Protein AF-A0A7C3TLT6-F1 (afdb_monomer_lite)

Sequence (109 aa):
MRKSAILAAALTAWCAGAYGAATPADDGQSSVPVKIVVLFSSGVGYFEHVGPVRGDSSTELRFKTQQINDILKSLVLQDLGGGRVSTIVYPSQEPISRLLRSFQVDITS

Secondary structure (DSSP, 8-state):
----------------------PPP---B----EEEEEE-TTS-EEEEE-----SS-B------GGGHHHHHHH-----SSS-------------HHHHHHHTT-----

Radius of gyration: 29.83 Å; chains: 1; bounding box: 44×79×90 Å

pLDDT: mean 73.95, std 18.93, range [40.31, 97.06]

Foldseek 3Di:
DDDDDDDDDDPPPDPPDPPPPPPPPPQAEDQFDWDDWDADPVRDIDTDGHDDRDDPHDYDDDDDPVCVVVCVVPDDDDDPPPDDDDDDDDPDCPPVVVVVVVVVDDPPD

Structure (mmCIF, N/CA/C/O backbone):
data_AF-A0A7C3TLT6-F1
#
_entry.id   AF-A0A7C3TLT6-F1
#
loop_
_atom_site.group_PDB
_atom_site.id
_atom_site.type_symbol
_atom_site.label_atom_id
_atom_site.label_alt_id
_atom_site.label_comp_id
_atom_site.label_asym_id
_atom_site.label_entity_id
_atom_site.label_seq_id
_atom_site.pdbx_PDB_ins_code
_atom_site.Cartn_x
_atom_site.Cartn_y
_atom_site.Cartn_z
_atom_site.occupancy
_atom_site.B_iso_or_equiv
_atom_site.auth_seq_id
_atom_site.auth_comp_id
_atom_site.auth_asym_id
_atom_site.auth_atom_id
_atom_site.pdbx_PDB_model_num
ATOM 1 N N . MET A 1 1 ? 28.781 65.126 -59.230 1.00 40.81 1 MET A N 1
ATOM 2 C CA . MET A 1 1 ? 29.099 63.776 -58.719 1.00 40.81 1 MET A CA 1
ATOM 3 C C . MET A 1 1 ? 27.934 63.279 -57.867 1.00 40.81 1 MET A C 1
ATOM 5 O O . MET A 1 1 ? 27.444 64.022 -57.037 1.00 40.81 1 MET A O 1
ATOM 9 N N . ARG A 1 2 ? 27.456 62.081 -58.222 1.00 42.78 2 ARG A N 1
ATOM 10 C CA . ARG A 1 2 ? 26.557 61.092 -57.586 1.00 42.78 2 ARG A CA 1
ATOM 11 C C . ARG A 1 2 ? 25.803 61.428 -56.275 1.00 42.78 2 ARG A C 1
ATOM 13 O O . ARG A 1 2 ? 26.393 61.764 -55.260 1.00 42.78 2 ARG A O 1
ATOM 20 N N . LYS A 1 3 ? 24.484 61.194 -56.356 1.00 40.69 3 LYS A N 1
ATOM 21 C CA . LYS A 1 3 ? 23.464 61.042 -55.301 1.00 40.69 3 LYS A CA 1
ATOM 22 C C . LYS A 1 3 ? 23.775 59.870 -54.345 1.00 40.69 3 LYS A C 1
ATOM 24 O O . LYS A 1 3 ? 24.295 58.874 -54.835 1.00 40.69 3 LYS A O 1
ATOM 29 N N . SER A 1 4 ? 23.378 60.000 -53.069 1.00 42.16 4 SER A N 1
ATOM 30 C CA . SER A 1 4 ? 22.917 58.965 -52.095 1.00 42.16 4 SER A CA 1
ATOM 31 C C . SER A 1 4 ? 22.837 59.656 -50.715 1.00 42.16 4 SER A C 1
ATOM 33 O O . SER A 1 4 ? 23.843 60.205 -50.292 1.00 42.16 4 SER A O 1
ATOM 35 N N . ALA A 1 5 ? 21.732 59.843 -49.979 1.00 44.91 5 ALA A N 1
ATOM 36 C CA . ALA A 1 5 ? 20.581 59.000 -49.640 1.00 44.91 5 ALA A CA 1
ATOM 37 C C . ALA A 1 5 ? 20.998 57.612 -49.144 1.00 44.91 5 ALA A C 1
ATOM 39 O O . ALA A 1 5 ? 21.385 56.803 -49.974 1.00 44.91 5 ALA A O 1
ATOM 40 N N . ILE A 1 6 ? 20.908 57.364 -47.827 1.00 47.41 6 ILE A N 1
ATOM 41 C CA . ILE A 1 6 ? 20.550 56.075 -47.201 1.00 47.41 6 ILE A CA 1
ATOM 42 C C . ILE A 1 6 ? 20.250 56.279 -45.695 1.00 47.41 6 ILE A C 1
ATOM 44 O O . ILE A 1 6 ? 21.102 56.681 -44.912 1.00 47.41 6 ILE A O 1
ATOM 48 N N . LEU A 1 7 ? 18.974 56.025 -45.397 1.00 41.22 7 LEU A N 1
ATOM 49 C CA . LEU A 1 7 ? 18.318 55.3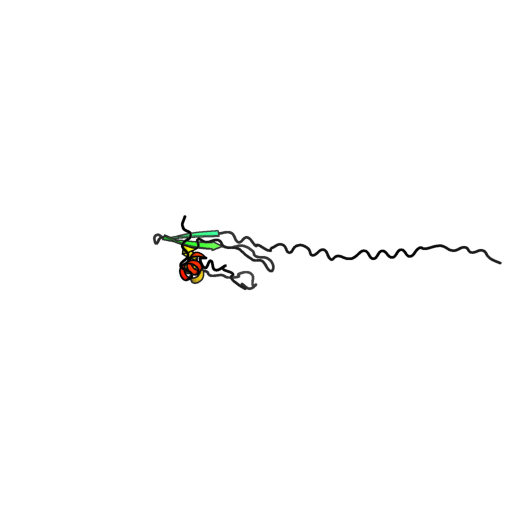48 -44.271 1.00 41.22 7 LEU A CA 1
ATOM 50 C C . LEU A 1 7 ? 18.641 55.631 -42.791 1.00 41.22 7 LEU A C 1
ATOM 52 O O . LEU A 1 7 ? 19.726 55.400 -42.271 1.00 41.22 7 LEU A O 1
ATOM 56 N N . ALA A 1 8 ? 17.530 55.914 -42.106 1.00 41.28 8 ALA A N 1
ATOM 57 C CA . ALA A 1 8 ? 17.242 55.658 -40.706 1.00 41.28 8 ALA A CA 1
ATOM 58 C C . ALA A 1 8 ? 17.255 54.159 -40.347 1.00 41.28 8 ALA A C 1
ATOM 60 O O . ALA A 1 8 ? 16.808 53.330 -41.137 1.00 41.28 8 ALA A O 1
ATOM 61 N N . ALA A 1 9 ? 17.622 53.843 -39.104 1.00 43.34 9 ALA A N 1
ATOM 62 C CA . ALA A 1 9 ? 17.039 52.732 -38.353 1.00 43.34 9 ALA A CA 1
ATOM 63 C C . ALA A 1 9 ? 17.225 52.982 -36.849 1.00 43.34 9 ALA A C 1
ATOM 65 O O . ALA A 1 9 ? 18.342 53.093 -36.348 1.00 43.34 9 ALA A O 1
ATOM 66 N N . ALA A 1 10 ? 16.103 53.119 -36.149 1.00 44.38 10 ALA A N 1
ATOM 67 C CA . ALA A 1 10 ? 16.013 53.338 -34.717 1.00 44.38 10 ALA A CA 1
ATOM 68 C C . ALA A 1 10 ? 16.424 52.076 -33.939 1.00 44.38 10 ALA A C 1
ATOM 70 O O . ALA A 1 10 ? 15.822 51.019 -34.120 1.00 44.38 10 ALA A O 1
ATOM 71 N N . LEU A 1 11 ? 17.396 52.186 -33.028 1.00 49.62 11 LEU A N 1
ATOM 72 C CA . LEU A 1 11 ? 17.634 51.162 -32.009 1.00 49.62 11 LEU A CA 1
ATOM 73 C C . LEU A 1 11 ? 16.683 51.395 -30.830 1.00 49.62 11 LEU A C 1
ATOM 75 O O . LEU A 1 11 ? 17.002 52.095 -29.874 1.00 49.62 11 LEU A O 1
ATOM 79 N N . THR A 1 12 ? 15.507 50.778 -30.899 1.00 43.44 12 THR A N 1
ATOM 80 C CA . THR A 1 12 ? 14.719 50.443 -29.707 1.00 43.44 12 THR A CA 1
ATOM 81 C C . THR A 1 12 ? 14.968 48.970 -29.399 1.00 43.44 12 THR A C 1
ATOM 83 O O . THR A 1 12 ? 14.261 48.085 -29.867 1.00 43.44 12 THR A O 1
ATOM 86 N N . ALA A 1 13 ? 16.036 48.685 -28.651 1.00 50.34 13 ALA A N 1
ATOM 87 C CA . ALA A 1 13 ? 16.293 47.341 -28.144 1.00 50.34 13 ALA A CA 1
ATOM 88 C C . ALA A 1 13 ? 15.506 47.152 -26.841 1.00 50.34 13 ALA A C 1
ATOM 90 O O . ALA A 1 13 ? 15.947 47.494 -25.746 1.00 50.34 13 ALA A O 1
ATOM 91 N N . TRP A 1 14 ? 14.286 46.658 -27.015 1.00 53.22 14 TRP A N 1
ATOM 92 C CA . TRP A 1 14 ? 13.373 46.196 -25.982 1.00 53.22 14 TRP A CA 1
ATOM 93 C C . TRP A 1 14 ? 14.036 45.035 -25.221 1.00 53.22 14 TRP A C 1
ATOM 95 O O . TRP A 1 14 ? 14.129 43.924 -25.738 1.00 53.22 14 TRP A O 1
ATOM 105 N N . CYS A 1 15 ? 14.505 45.266 -23.992 1.00 40.31 15 CYS A N 1
ATOM 106 C CA . CYS A 1 15 ? 14.828 44.180 -23.063 1.00 40.31 15 CYS A CA 1
ATOM 107 C C . CYS A 1 15 ? 13.515 43.544 -22.587 1.00 40.31 15 CYS A C 1
ATOM 109 O O . CYS A 1 15 ? 13.028 43.823 -21.493 1.00 40.31 15 CYS A O 1
ATOM 111 N N . ALA A 1 16 ? 12.896 42.731 -23.442 1.00 50.38 16 ALA A N 1
ATOM 112 C CA . ALA A 1 16 ? 11.826 41.838 -23.035 1.00 50.38 16 ALA A CA 1
ATOM 113 C C . ALA A 1 16 ? 12.465 40.719 -22.207 1.00 50.38 16 ALA A C 1
ATOM 115 O O . ALA A 1 16 ? 13.170 39.860 -22.736 1.00 50.38 16 ALA A O 1
ATOM 116 N N . GLY A 1 17 ? 12.278 40.792 -20.889 1.00 44.34 17 GLY A N 1
ATOM 117 C CA . GLY A 1 17 ? 12.725 39.770 -19.960 1.00 44.34 17 GLY A CA 1
ATOM 118 C C . GLY A 1 17 ? 12.207 38.406 -20.394 1.00 44.34 17 GLY A C 1
ATOM 119 O O . GLY A 1 17 ? 11.001 38.168 -20.412 1.00 44.34 17 GLY A O 1
ATOM 120 N N . ALA A 1 18 ? 13.129 37.501 -20.709 1.00 50.72 18 ALA A N 1
ATOM 121 C CA . ALA A 1 18 ? 12.841 36.081 -20.742 1.00 50.72 18 ALA A CA 1
ATOM 122 C C . ALA A 1 18 ? 12.644 35.622 -19.291 1.00 50.72 18 ALA A C 1
ATOM 124 O O . ALA A 1 18 ? 13.546 35.083 -18.655 1.00 50.72 18 ALA A O 1
ATOM 125 N N . TYR A 1 19 ? 11.459 35.893 -18.744 1.00 56.06 19 TYR A N 1
ATOM 126 C CA . TYR A 1 19 ? 10.952 35.127 -17.619 1.00 56.06 19 TYR A CA 1
ATOM 127 C C . TYR A 1 19 ? 10.744 33.723 -18.172 1.00 56.06 19 TYR A C 1
ATOM 129 O O . TYR A 1 19 ? 9.795 33.474 -18.915 1.00 56.06 19 TYR A O 1
ATOM 137 N N . GLY A 1 20 ? 11.697 32.834 -17.890 1.00 47.41 20 GLY A N 1
ATOM 138 C CA . GLY A 1 20 ? 11.522 31.412 -18.120 1.00 47.41 20 GLY A CA 1
ATOM 139 C C . GLY A 1 20 ? 10.238 31.002 -17.419 1.00 47.41 20 GLY A C 1
ATOM 140 O O . GLY A 1 20 ? 10.164 31.028 -16.192 1.00 47.41 20 GLY A O 1
ATOM 141 N N . ALA A 1 21 ? 9.207 30.700 -18.203 1.00 52.75 21 ALA A N 1
ATOM 142 C CA . ALA A 1 21 ? 8.007 30.075 -17.695 1.00 52.75 21 ALA A CA 1
ATOM 143 C C . ALA A 1 21 ? 8.435 28.699 -17.186 1.00 52.75 21 ALA A C 1
ATOM 145 O O . ALA A 1 21 ? 8.599 27.764 -17.970 1.00 52.75 21 ALA A O 1
ATOM 146 N N . ALA A 1 22 ? 8.690 28.601 -15.881 1.00 56.81 22 ALA A N 1
ATOM 147 C CA . ALA A 1 22 ? 8.748 27.326 -15.200 1.00 56.81 22 ALA A CA 1
ATOM 148 C C . ALA A 1 22 ? 7.408 26.652 -15.487 1.00 56.81 22 ALA A C 1
ATOM 150 O O . ALA A 1 22 ? 6.362 27.099 -15.011 1.00 56.81 22 ALA A O 1
ATOM 151 N N . THR A 1 23 ? 7.428 25.646 -16.359 1.00 58.38 23 THR A N 1
ATOM 152 C CA . THR A 1 23 ? 6.292 24.751 -16.526 1.00 58.38 23 THR A CA 1
ATOM 153 C C . THR A 1 23 ? 5.989 24.239 -15.123 1.00 58.38 23 THR A C 1
ATOM 155 O O . THR A 1 23 ? 6.928 23.764 -14.475 1.00 58.38 23 THR A O 1
ATOM 158 N N . PRO A 1 24 ? 4.764 24.416 -14.596 1.00 52.22 24 PRO A N 1
ATOM 159 C CA . PRO A 1 24 ? 4.434 23.843 -13.305 1.00 52.22 24 PRO A CA 1
ATOM 160 C C . PRO A 1 24 ? 4.784 22.364 -13.410 1.00 52.22 24 PRO A C 1
ATOM 162 O O . PRO A 1 24 ? 4.348 21.696 -14.350 1.00 52.22 24 PRO A O 1
ATOM 165 N N . ALA A 1 25 ? 5.677 21.910 -12.529 1.00 56.78 25 ALA A N 1
ATOM 166 C CA . ALA A 1 25 ? 5.929 20.495 -12.372 1.00 56.78 25 ALA A CA 1
ATOM 167 C C . ALA A 1 25 ? 4.548 19.875 -12.174 1.00 56.78 25 ALA A C 1
ATOM 169 O O . ALA A 1 25 ? 3.827 20.270 -11.258 1.00 56.78 25 ALA A O 1
ATOM 170 N N . ASP A 1 26 ? 4.142 19.016 -13.108 1.00 54.56 26 ASP A N 1
ATOM 171 C CA . ASP A 1 26 ? 3.038 18.105 -12.864 1.00 54.56 26 ASP A CA 1
ATOM 172 C C . ASP A 1 26 ? 3.410 17.440 -11.542 1.00 54.56 26 ASP A C 1
ATOM 174 O O . ASP A 1 26 ? 4.484 16.833 -11.464 1.00 54.56 26 ASP A O 1
ATOM 178 N N . ASP A 1 27 ? 2.644 17.706 -10.478 1.00 54.44 27 ASP A N 1
ATOM 179 C CA . ASP A 1 27 ? 2.845 17.096 -9.164 1.00 54.44 27 ASP A CA 1
ATOM 180 C C . ASP A 1 27 ? 2.610 15.613 -9.408 1.00 54.44 27 ASP A C 1
ATOM 182 O O . ASP A 1 27 ? 1.476 15.143 -9.368 1.00 54.44 27 ASP A O 1
ATOM 186 N N . GLY A 1 28 ? 3.674 14.931 -9.839 1.00 63.75 28 GLY A N 1
ATOM 187 C CA . GLY A 1 28 ? 3.605 13.724 -10.638 1.00 63.75 28 GLY A CA 1
ATOM 188 C C . GLY A 1 28 ? 3.039 12.613 -9.795 1.00 63.75 28 GLY A C 1
ATOM 189 O O . GLY A 1 28 ? 3.793 11.848 -9.199 1.00 63.75 28 GLY A O 1
ATOM 190 N N . GLN A 1 29 ? 1.720 12.535 -9.710 1.00 71.75 29 GLN A N 1
ATOM 191 C CA . GLN A 1 29 ? 1.006 11.521 -8.970 1.00 71.75 29 GLN A CA 1
ATOM 192 C C . GLN A 1 29 ? 0.5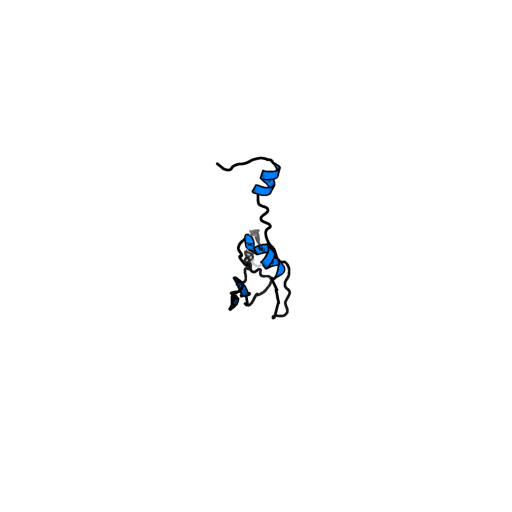65 10.449 -9.955 1.00 71.75 29 GLN A C 1
ATOM 194 O O . GLN A 1 29 ? -0.432 10.581 -10.663 1.00 71.75 29 GLN A O 1
ATOM 199 N N . SER A 1 30 ? 1.332 9.364 -10.009 1.00 84.62 30 SER A N 1
ATOM 200 C CA . SER A 1 30 ? 0.961 8.192 -10.788 1.00 84.62 30 SER A CA 1
ATOM 201 C C . SER A 1 30 ? -0.088 7.413 -10.013 1.00 84.62 30 SER A C 1
ATOM 203 O O . SER A 1 30 ? 0.117 7.017 -8.862 1.00 84.62 30 SER A O 1
ATOM 205 N N . SER A 1 31 ? -1.225 7.171 -10.659 1.00 86.19 31 SER A N 1
ATOM 206 C CA . SER A 1 31 ? -2.272 6.322 -10.107 1.00 86.19 31 SER A CA 1
ATOM 207 C C . SER A 1 31 ? -1.912 4.855 -10.324 1.00 86.19 31 SER A C 1
ATOM 209 O O . SER A 1 31 ? -1.839 4.382 -11.459 1.00 86.19 31 SER A O 1
ATOM 211 N N . VAL A 1 32 ? -1.714 4.126 -9.228 1.00 91.62 32 VAL A N 1
ATOM 212 C CA . VAL A 1 32 ? -1.507 2.675 -9.240 1.00 91.62 32 VAL A CA 1
ATOM 213 C C . VAL A 1 32 ? -2.770 2.028 -8.666 1.00 91.62 32 VAL A C 1
ATOM 215 O O . VAL A 1 32 ? -2.941 1.995 -7.443 1.00 91.62 32 VAL A O 1
ATOM 218 N N . PRO A 1 33 ? -3.712 1.575 -9.512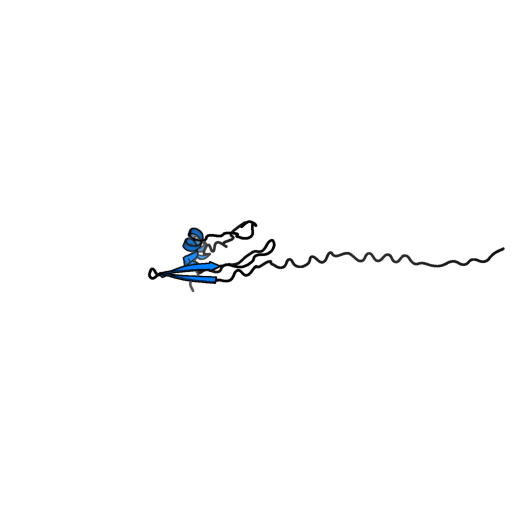 1.00 93.06 33 PRO A N 1
ATOM 219 C CA . PRO A 1 33 ? -4.991 1.059 -9.041 1.00 93.06 33 PRO A CA 1
ATOM 220 C C . PRO A 1 33 ? -4.844 -0.321 -8.393 1.00 93.06 33 PRO A C 1
ATOM 222 O O . PRO A 1 33 ? -3.944 -1.095 -8.727 1.00 93.06 33 PRO A O 1
ATOM 225 N N . VAL A 1 34 ? -5.792 -0.657 -7.518 1.00 94.81 34 VAL A N 1
ATOM 226 C CA . VAL A 1 34 ? -5.941 -2.019 -6.990 1.00 94.81 34 VAL A CA 1
ATOM 227 C C . VAL A 1 34 ? -6.331 -2.958 -8.130 1.00 94.81 34 VAL A C 1
ATOM 229 O O . VAL A 1 34 ? -7.278 -2.683 -8.871 1.00 94.81 34 VAL A O 1
ATOM 232 N N . LYS A 1 35 ? -5.619 -4.076 -8.265 1.00 95.94 35 LYS A N 1
ATOM 233 C CA . LYS A 1 35 ? -5.930 -5.140 -9.230 1.00 95.94 35 LYS A CA 1
ATOM 234 C C . LYS A 1 35 ? -6.426 -6.410 -8.566 1.00 95.94 35 LYS A C 1
ATOM 236 O O . LYS A 1 35 ? -7.308 -7.062 -9.117 1.00 95.94 35 LYS A O 1
ATOM 241 N N . ILE A 1 36 ? -5.882 -6.747 -7.400 1.00 96.50 36 ILE A N 1
ATOM 242 C CA . ILE A 1 36 ? -6.217 -7.977 -6.684 1.00 96.50 36 ILE A CA 1
ATOM 243 C C . ILE A 1 36 ? -6.611 -7.633 -5.253 1.00 96.50 36 ILE A C 1
ATOM 245 O O . ILE A 1 36 ? -5.966 -6.821 -4.588 1.00 96.50 36 ILE A O 1
ATOM 249 N N . VAL A 1 37 ? -7.690 -8.268 -4.796 1.00 96.25 37 VAL A N 1
ATOM 250 C CA . VAL A 1 37 ? -8.165 -8.214 -3.415 1.00 96.25 37 VAL A CA 1
ATOM 251 C C . VAL A 1 37 ? -8.430 -9.637 -2.953 1.00 96.25 37 VAL A C 1
ATOM 253 O O . VAL A 1 37 ? -9.213 -10.355 -3.574 1.00 96.25 37 VAL A O 1
ATOM 256 N N . VAL A 1 38 ? -7.794 -10.038 -1.857 1.00 97.06 38 VAL A N 1
ATOM 257 C CA . VAL A 1 38 ? -8.032 -11.332 -1.209 1.00 97.06 38 VAL A CA 1
ATOM 258 C C . VAL A 1 38 ? -8.436 -11.083 0.235 1.00 97.06 38 VAL A C 1
ATOM 260 O O . VAL A 1 38 ? -7.779 -10.331 0.952 1.00 97.06 38 VAL A O 1
ATOM 263 N N . LEU A 1 39 ? -9.527 -11.712 0.665 1.00 96.38 39 LEU A N 1
ATOM 264 C CA . LEU A 1 39 ? -10.041 -11.617 2.027 1.00 96.38 39 LEU A CA 1
ATOM 265 C C . LEU A 1 39 ? -9.917 -12.978 2.703 1.00 96.38 39 LEU A C 1
ATOM 267 O O . LEU A 1 39 ? -10.418 -13.980 2.195 1.00 96.38 39 LEU A O 1
ATOM 271 N N . PHE A 1 40 ? -9.257 -13.001 3.854 1.00 94.88 40 PHE A N 1
ATOM 272 C CA . PHE A 1 40 ? -9.092 -14.204 4.658 1.00 94.88 40 PHE A CA 1
ATOM 273 C C . PHE A 1 40 ? -10.149 -14.251 5.770 1.00 94.88 40 PHE A C 1
ATOM 275 O O . PHE A 1 40 ? -10.554 -13.218 6.305 1.00 94.88 40 PHE A O 1
ATOM 282 N N . SER A 1 41 ? -10.563 -15.454 6.182 1.00 95.75 41 SER A N 1
ATOM 283 C CA . SER A 1 41 ? -11.507 -15.651 7.301 1.00 95.75 41 SER A CA 1
ATOM 284 C C . SER A 1 41 ? -10.967 -15.170 8.653 1.00 95.75 41 SER A C 1
ATOM 286 O O . SER A 1 41 ? -11.737 -14.968 9.586 1.00 95.75 41 SER A 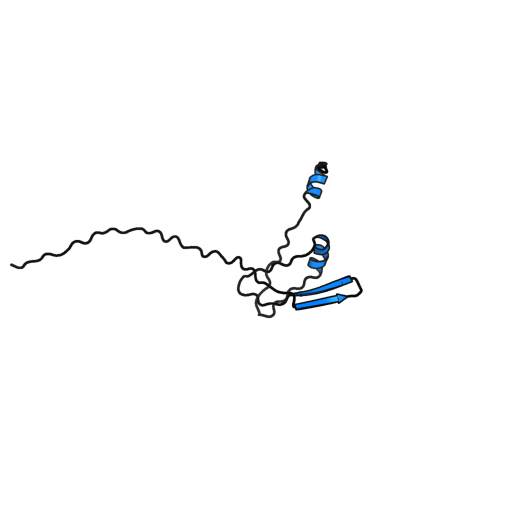O 1
ATOM 288 N N . SER A 1 42 ? -9.655 -14.938 8.751 1.00 92.81 42 SER A N 1
ATOM 289 C CA . SER A 1 42 ? -8.995 -14.308 9.897 1.00 92.81 42 SER A CA 1
ATOM 290 C C . SER A 1 42 ? -9.296 -12.811 10.040 1.00 92.81 42 SER A C 1
ATOM 292 O O . SER A 1 42 ? -8.916 -12.215 11.043 1.00 92.81 42 SER A O 1
ATOM 294 N N . GLY A 1 43 ? -9.943 -12.189 9.048 1.00 89.75 43 GLY A N 1
ATOM 295 C CA . GLY A 1 43 ? -10.210 -10.749 9.025 1.00 89.75 43 GLY A CA 1
ATOM 296 C C . GLY A 1 43 ? -9.065 -9.902 8.458 1.00 89.75 43 GLY A C 1
ATOM 297 O O . GLY A 1 43 ? -9.148 -8.676 8.489 1.00 89.75 43 GLY A O 1
ATOM 298 N N . VAL A 1 44 ? -8.011 -10.528 7.921 1.00 90.50 44 VAL A N 1
ATOM 299 C CA . VAL A 1 44 ? -6.925 -9.840 7.205 1.00 90.50 44 VAL A CA 1
ATOM 300 C C . VAL A 1 44 ? -7.275 -9.735 5.718 1.00 90.50 44 VAL A C 1
ATOM 302 O O . VAL A 1 44 ? -7.788 -10.686 5.126 1.00 90.50 44 VAL A O 1
ATOM 305 N N . GLY A 1 45 ? -6.994 -8.580 5.111 1.00 91.69 45 GLY A N 1
ATOM 306 C CA . GLY A 1 45 ? -7.134 -8.352 3.672 1.00 91.69 45 GLY A CA 1
ATOM 307 C C . GLY A 1 45 ? -5.777 -8.153 3.003 1.00 91.69 45 GLY A C 1
ATOM 308 O O . GLY A 1 45 ? -4.920 -7.459 3.545 1.00 91.69 45 GLY A O 1
ATOM 309 N N . TYR A 1 46 ? -5.596 -8.744 1.825 1.00 93.00 46 TYR A N 1
ATOM 310 C CA . TYR A 1 46 ? -4.458 -8.513 0.940 1.00 93.00 46 TYR A CA 1
ATOM 311 C C . TYR A 1 46 ? -4.910 -7.682 -0.261 1.00 93.00 46 TYR A C 1
ATOM 313 O O . TYR A 1 46 ? -5.910 -8.012 -0.902 1.00 93.00 46 TYR A O 1
ATOM 321 N N . PHE A 1 47 ? -4.169 -6.614 -0.550 1.00 94.31 47 PHE A N 1
ATOM 322 C CA . PHE A 1 47 ? -4.460 -5.670 -1.623 1.00 94.31 47 PHE A CA 1
ATOM 323 C C . PHE A 1 47 ? -3.219 -5.505 -2.487 1.00 94.31 47 PHE A C 1
ATOM 325 O O . PHE A 1 47 ? -2.167 -5.102 -1.993 1.00 94.31 47 PHE A O 1
ATOM 332 N N . GLU A 1 48 ? -3.356 -5.785 -3.777 1.00 95.25 48 GLU A N 1
ATOM 333 C CA . GLU A 1 48 ? -2.276 -5.617 -4.741 1.00 95.25 48 GLU A CA 1
ATOM 334 C C . GLU A 1 48 ? -2.564 -4.414 -5.632 1.00 95.25 48 GLU A C 1
ATOM 336 O O . GLU A 1 48 ? -3.579 -4.369 -6.337 1.00 95.25 48 GLU A O 1
ATOM 341 N N . HIS A 1 49 ? -1.662 -3.438 -5.595 1.00 94.06 49 HIS A N 1
ATOM 342 C CA . HIS A 1 49 ? -1.687 -2.267 -6.459 1.00 94.06 49 HIS A CA 1
ATOM 343 C C . HIS A 1 49 ? -0.699 -2.476 -7.603 1.00 94.06 49 HIS A C 1
ATOM 345 O O . HIS A 1 49 ? 0.501 -2.593 -7.368 1.00 94.06 49 HIS A O 1
ATOM 351 N N . VAL A 1 50 ? -1.201 -2.500 -8.841 1.00 93.56 50 VAL A N 1
ATOM 352 C CA . VAL A 1 50 ? -0.367 -2.684 -10.036 1.00 93.56 50 VAL A CA 1
ATOM 353 C C . VAL A 1 50 ? -0.779 -1.697 -11.116 1.00 93.56 50 VAL A C 1
ATOM 355 O O . VAL A 1 50 ? -1.945 -1.605 -11.512 1.00 93.56 50 VAL A O 1
ATOM 358 N N . GLY A 1 51 ? 0.207 -0.971 -11.628 1.00 91.06 51 GLY A N 1
ATOM 359 C CA . GLY A 1 51 ? 0.019 0.053 -12.639 1.00 91.06 51 GLY A CA 1
ATOM 360 C C . GLY A 1 51 ? 1.355 0.617 -13.113 1.00 91.06 51 GLY A C 1
ATOM 361 O O . GLY A 1 51 ? 2.362 0.477 -12.419 1.00 91.06 51 GLY A O 1
ATOM 362 N N . PRO A 1 52 ? 1.385 1.225 -14.308 1.00 89.31 52 PRO A N 1
ATOM 363 C CA . PRO A 1 52 ? 2.586 1.861 -14.819 1.00 89.31 52 PRO A CA 1
ATOM 364 C C . PRO A 1 52 ? 2.868 3.161 -14.058 1.00 89.31 52 PRO A C 1
ATOM 366 O O . PRO A 1 52 ? 1.986 4.005 -13.921 1.00 89.31 52 PRO A O 1
ATOM 369 N N . VAL A 1 53 ? 4.118 3.345 -13.642 1.00 87.88 53 VAL A N 1
ATOM 370 C CA . VAL A 1 53 ? 4.648 4.616 -13.131 1.00 87.88 53 VAL A CA 1
ATOM 371 C C . VAL A 1 53 ? 5.670 5.115 -14.148 1.00 87.88 53 VAL A C 1
ATOM 373 O O . VAL A 1 53 ? 6.516 4.345 -14.602 1.00 87.88 53 VAL A O 1
ATOM 376 N N . ARG A 1 54 ? 5.551 6.373 -14.585 1.00 85.56 54 ARG A N 1
ATOM 377 C CA . ARG A 1 54 ? 6.429 6.960 -15.612 1.00 85.56 54 ARG A CA 1
ATOM 378 C C . ARG A 1 54 ? 7.219 8.123 -15.034 1.00 85.56 54 ARG A C 1
ATOM 380 O O . ARG A 1 54 ? 6.633 8.998 -14.406 1.00 85.56 54 ARG A O 1
ATOM 387 N N . GLY A 1 55 ? 8.517 8.154 -15.333 1.00 85.81 55 GLY A N 1
ATOM 388 C CA . GLY A 1 55 ? 9.424 9.187 -14.832 1.00 85.81 55 GLY A CA 1
ATOM 389 C C . GLY A 1 55 ? 9.528 9.183 -13.306 1.00 85.81 55 GLY A C 1
ATOM 390 O O . GLY A 1 55 ? 9.263 8.169 -12.660 1.00 85.81 55 GLY A O 1
ATOM 391 N N . ASP A 1 56 ? 9.893 10.333 -12.747 1.00 84.38 56 ASP A N 1
ATOM 392 C CA . ASP A 1 56 ? 9.962 10.546 -11.304 1.00 84.38 56 ASP A CA 1
ATOM 393 C C . ASP A 1 56 ? 8.578 10.940 -10.788 1.00 84.38 56 ASP A C 1
ATOM 395 O O . ASP A 1 56 ? 8.198 12.109 -10.767 1.00 84.38 56 ASP A O 1
ATOM 399 N N . SER A 1 57 ? 7.794 9.931 -10.424 1.00 87.38 57 SER A N 1
ATOM 400 C CA . SER A 1 57 ? 6.420 10.107 -9.981 1.00 87.38 57 SER A CA 1
ATOM 401 C C . SER A 1 57 ? 6.192 9.411 -8.641 1.00 87.38 57 SER A C 1
ATOM 403 O O . SER A 1 57 ? 6.794 8.384 -8.331 1.00 87.38 57 SER A O 1
ATOM 405 N N . SER A 1 58 ? 5.334 10.005 -7.822 1.00 87.94 58 SER A N 1
ATOM 406 C CA . SER A 1 58 ? 4.910 9.480 -6.531 1.00 87.94 58 SER A CA 1
ATOM 407 C C . SER A 1 58 ? 3.533 8.829 -6.640 1.00 87.94 58 SER A C 1
ATOM 409 O O . SER A 1 58 ? 2.730 9.172 -7.504 1.00 87.94 58 SER A O 1
ATOM 411 N N . THR A 1 59 ? 3.241 7.894 -5.743 1.00 89.25 59 THR A N 1
ATOM 412 C CA . THR A 1 59 ? 1.909 7.303 -5.606 1.00 89.25 59 THR A CA 1
ATOM 413 C C . THR A 1 59 ? 1.478 7.414 -4.156 1.00 89.25 59 THR A C 1
ATOM 415 O O . THR A 1 59 ? 2.209 7.013 -3.251 1.00 89.25 59 THR A O 1
ATOM 418 N N . GLU A 1 60 ? 0.279 7.944 -3.934 1.00 89.75 60 GLU A N 1
ATOM 419 C CA . GLU A 1 60 ? -0.310 8.041 -2.604 1.00 89.75 60 GLU A CA 1
ATOM 420 C C . GLU A 1 60 ? -1.178 6.809 -2.315 1.00 89.75 60 GLU A C 1
ATOM 422 O O . GLU A 1 60 ? -2.105 6.492 -3.063 1.00 89.75 60 GLU A O 1
ATOM 427 N N . LEU A 1 61 ? -0.904 6.135 -1.196 1.00 89.75 61 LEU A N 1
ATOM 428 C CA . LEU A 1 61 ? -1.736 5.056 -0.667 1.00 89.75 61 LEU A CA 1
ATOM 429 C C . LEU A 1 61 ? -2.363 5.507 0.654 1.00 89.75 61 LEU A C 1
ATOM 431 O O . LEU A 1 61 ? -1.666 5.954 1.565 1.00 89.75 61 LEU A O 1
ATOM 435 N N . ARG A 1 62 ? -3.689 5.389 0.762 1.00 87.88 62 ARG A N 1
ATOM 436 C CA . ARG A 1 62 ? -4.459 5.873 1.915 1.00 87.88 62 ARG A CA 1
ATOM 437 C C . ARG A 1 62 ? -4.931 4.707 2.772 1.00 87.88 62 ARG A C 1
ATOM 439 O O . ARG A 1 62 ? -5.624 3.816 2.291 1.00 87.88 62 ARG A O 1
ATOM 446 N N . PHE A 1 63 ? -4.611 4.762 4.060 1.00 87.00 63 PHE A N 1
ATOM 447 C CA . PHE A 1 63 ? -4.982 3.747 5.045 1.00 87.00 63 PHE A CA 1
ATOM 448 C C . PHE A 1 63 ? -5.568 4.395 6.299 1.00 87.00 63 PHE A C 1
ATOM 450 O O . PHE A 1 63 ? -5.360 5.579 6.565 1.00 87.00 63 PHE A O 1
ATOM 457 N N . LYS A 1 64 ? -6.290 3.610 7.106 1.00 87.06 64 LYS A N 1
ATOM 458 C CA . LYS A 1 64 ? -6.747 4.063 8.425 1.00 87.06 64 LYS A CA 1
ATOM 459 C C . LYS A 1 64 ? -5.552 4.186 9.368 1.00 87.06 64 LYS A C 1
ATOM 461 O O . LYS A 1 64 ? -4.747 3.262 9.457 1.00 87.06 64 LYS A O 1
ATOM 466 N N . THR A 1 65 ? -5.497 5.263 10.153 1.00 83.75 65 THR A N 1
ATOM 467 C CA . THR A 1 65 ? -4.400 5.534 11.103 1.00 83.75 65 THR A CA 1
ATOM 468 C C . THR A 1 65 ? -4.127 4.362 12.052 1.00 83.75 65 THR A C 1
ATOM 470 O O . THR A 1 65 ? -2.977 4.037 12.327 1.00 83.75 65 THR A O 1
ATOM 473 N N . GLN A 1 66 ? -5.180 3.676 12.507 1.00 85.88 66 GLN A N 1
ATOM 474 C CA . GLN A 1 66 ? -5.081 2.531 13.421 1.00 85.88 66 GLN A CA 1
ATOM 475 C C . GLN A 1 66 ? -4.316 1.334 12.831 1.00 85.88 66 GLN A C 1
ATOM 477 O O . GLN A 1 66 ? -3.798 0.523 13.588 1.00 85.88 66 GLN A O 1
ATOM 482 N N . GLN A 1 67 ? -4.233 1.228 11.502 1.00 86.44 67 GLN A N 1
ATOM 483 C CA . GLN A 1 67 ? -3.641 0.085 10.800 1.00 86.44 67 GLN A CA 1
ATOM 484 C C . GLN A 1 67 ? -2.232 0.373 10.270 1.00 86.44 67 GLN A C 1
ATOM 486 O O . GLN A 1 67 ? -1.572 -0.536 9.777 1.00 86.44 67 GLN A O 1
ATOM 491 N N . ILE A 1 68 ? -1.738 1.612 10.382 1.00 87.62 68 ILE A N 1
ATOM 492 C CA . ILE A 1 68 ? -0.466 2.024 9.770 1.00 87.62 68 ILE A CA 1
ATOM 493 C C . ILE A 1 68 ? 0.707 1.151 10.215 1.00 87.62 68 ILE A C 1
ATOM 495 O O . ILE A 1 68 ? 1.533 0.780 9.388 1.00 87.62 68 ILE A O 1
ATOM 499 N N . ASN A 1 69 ? 0.773 0.782 11.495 1.00 87.56 69 ASN A N 1
ATOM 500 C CA . ASN A 1 69 ? 1.858 -0.062 11.998 1.00 87.56 69 ASN A CA 1
ATOM 501 C C . ASN A 1 69 ? 1.915 -1.424 11.302 1.00 87.56 69 ASN A C 1
ATOM 503 O O . ASN A 1 69 ? 3.005 -1.939 11.066 1.00 87.56 69 ASN A O 1
ATOM 507 N N . ASP A 1 70 ? 0.762 -2.003 10.983 1.00 88.94 70 ASP A N 1
ATOM 508 C CA . ASP A 1 70 ? 0.694 -3.302 10.322 1.00 88.94 70 ASP A CA 1
ATOM 509 C C . ASP A 1 70 ? 0.985 -3.155 8.828 1.00 88.94 70 ASP A C 1
ATOM 511 O O . ASP A 1 70 ? 1.703 -3.978 8.262 1.00 88.94 70 ASP A O 1
ATOM 515 N N . ILE A 1 71 ? 0.534 -2.056 8.212 1.00 90.19 71 ILE A N 1
ATOM 516 C CA . ILE A 1 71 ? 0.878 -1.709 6.829 1.00 90.19 71 ILE A CA 1
ATOM 517 C C . ILE A 1 71 ? 2.388 -1.535 6.676 1.00 90.19 71 ILE A C 1
ATOM 519 O O . ILE A 1 71 ? 2.982 -2.1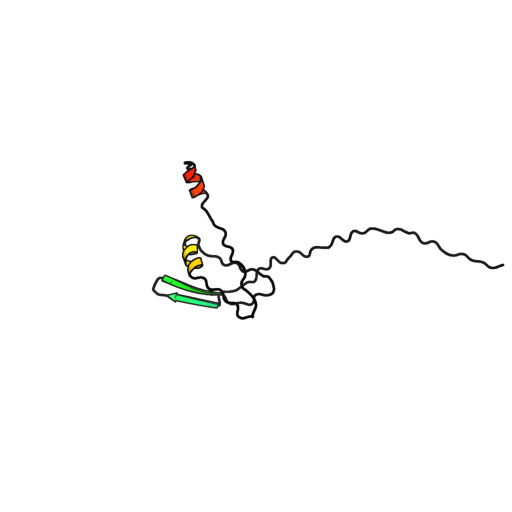83 5.827 1.00 90.19 71 ILE A O 1
ATOM 523 N N . LEU A 1 72 ? 3.046 -0.738 7.519 1.00 89.19 72 LEU A N 1
ATOM 524 C CA . LEU A 1 72 ? 4.492 -0.506 7.408 1.00 89.19 72 LEU A CA 1
ATOM 525 C C . LEU A 1 72 ? 5.319 -1.788 7.589 1.00 89.19 72 LEU A C 1
ATOM 527 O O . LEU A 1 72 ? 6.397 -1.900 7.016 1.00 89.19 72 LEU A O 1
ATOM 531 N N . LYS A 1 73 ? 4.820 -2.762 8.359 1.00 89.38 73 LYS A N 1
ATOM 532 C CA . LYS A 1 73 ? 5.487 -4.060 8.557 1.00 89.38 73 LYS A CA 1
ATOM 533 C C . LYS A 1 73 ? 5.245 -5.058 7.425 1.00 89.38 73 LYS A C 1
ATOM 535 O O . LYS A 1 73 ? 6.018 -6.001 7.296 1.00 89.38 73 LYS A O 1
ATOM 540 N N . SER A 1 74 ? 4.165 -4.897 6.663 1.00 92.06 74 SER A N 1
ATOM 541 C CA . SER A 1 74 ? 3.729 -5.860 5.640 1.00 92.06 74 SER A CA 1
ATOM 542 C C . SER A 1 74 ? 3.774 -5.318 4.210 1.00 92.06 74 SER A C 1
ATOM 544 O O . SER A 1 74 ? 3.596 -6.087 3.268 1.00 92.06 74 SER A O 1
ATOM 546 N N . LEU A 1 75 ? 4.027 -4.019 4.026 1.00 92.56 75 LEU A N 1
ATOM 547 C CA . LEU A 1 75 ? 4.123 -3.381 2.720 1.00 92.56 75 LEU A CA 1
ATOM 548 C C . LEU A 1 75 ? 5.346 -3.901 1.964 1.00 92.56 75 LEU A C 1
ATOM 550 O O . LEU A 1 75 ? 6.486 -3.740 2.398 1.00 92.56 75 LEU A O 1
ATOM 554 N N . VAL A 1 76 ? 5.090 -4.471 0.792 1.00 92.50 76 VAL A N 1
ATOM 555 C CA . VAL A 1 76 ? 6.117 -4.899 -0.155 1.00 92.50 76 VAL A CA 1
ATOM 556 C C . VAL A 1 76 ? 5.958 -4.072 -1.419 1.00 92.50 76 VAL A C 1
ATOM 558 O O . VAL A 1 76 ? 4.865 -3.966 -1.970 1.00 92.50 76 VAL A O 1
ATOM 561 N N . LEU A 1 77 ? 7.059 -3.477 -1.868 1.00 91.25 77 LEU A N 1
ATOM 562 C CA . LEU A 1 77 ? 7.132 -2.721 -3.110 1.00 91.25 77 LEU A CA 1
ATOM 563 C C . LEU A 1 77 ? 8.112 -3.422 -4.038 1.00 91.25 77 LEU A C 1
ATOM 565 O O . LEU A 1 77 ? 9.235 -3.740 -3.643 1.00 91.25 77 LEU A O 1
ATOM 569 N N . GLN A 1 78 ? 7.686 -3.640 -5.273 1.00 90.69 78 GLN A N 1
ATOM 570 C CA . GLN A 1 78 ? 8.510 -4.239 -6.304 1.00 90.69 78 GLN A CA 1
ATOM 571 C C . GLN A 1 78 ? 8.348 -3.439 -7.584 1.00 90.69 78 GLN A C 1
ATOM 573 O O . GLN A 1 78 ? 7.233 -3.125 -7.994 1.00 90.69 78 GLN A O 1
ATOM 578 N N . ASP A 1 79 ? 9.473 -3.143 -8.222 1.00 89.88 79 ASP A N 1
ATOM 579 C CA . ASP A 1 79 ? 9.473 -2.635 -9.580 1.00 89.88 79 ASP A CA 1
ATOM 580 C C . ASP A 1 79 ? 9.696 -3.788 -10.564 1.00 89.88 79 ASP A C 1
ATOM 582 O O . ASP A 1 79 ? 10.620 -4.589 -10.412 1.00 89.88 79 ASP A O 1
ATOM 586 N N . LEU A 1 80 ? 8.824 -3.872 -11.565 1.00 89.81 80 LEU A N 1
ATOM 587 C CA . LEU A 1 80 ? 8.874 -4.856 -12.645 1.00 89.81 80 LEU A CA 1
ATOM 588 C C . LEU A 1 80 ? 9.445 -4.261 -13.945 1.00 89.81 80 LEU A C 1
ATOM 590 O O . LEU A 1 80 ? 9.741 -5.005 -14.876 1.00 89.81 80 LEU A O 1
ATOM 594 N N . GLY A 1 81 ? 9.585 -2.933 -14.025 1.00 84.94 81 GLY A N 1
ATOM 595 C CA . GLY A 1 81 ? 10.011 -2.182 -15.209 1.00 84.94 81 GLY A CA 1
ATOM 596 C C . GLY A 1 81 ? 11.492 -1.795 -15.235 1.00 84.94 81 GLY A C 1
ATOM 597 O O . GLY A 1 81 ? 11.922 -1.139 -16.181 1.00 84.94 81 GLY A O 1
ATOM 598 N N . GLY A 1 82 ? 12.278 -2.195 -14.230 1.00 84.69 82 GLY A N 1
ATOM 599 C CA . GLY A 1 82 ? 13.727 -1.954 -14.175 1.00 84.69 82 GLY A CA 1
ATOM 600 C C . GLY A 1 82 ? 14.153 -0.567 -13.674 1.00 84.69 82 GLY A C 1
ATOM 601 O O . GLY A 1 82 ? 15.322 -0.208 -13.806 1.00 84.69 82 GLY A O 1
ATOM 602 N N . GLY A 1 83 ? 13.238 0.212 -13.106 1.00 85.38 83 GLY A N 1
ATOM 603 C CA . GLY A 1 83 ? 13.538 1.411 -12.329 1.00 85.38 83 GLY A CA 1
ATOM 604 C C . GLY A 1 83 ? 13.871 1.095 -10.862 1.00 85.38 83 GLY A C 1
ATOM 605 O O . GLY A 1 83 ? 14.367 0.018 -10.513 1.00 85.38 83 GLY A O 1
ATOM 606 N N . ARG A 1 84 ? 13.663 2.084 -9.983 1.00 85.75 84 ARG A N 1
ATOM 607 C CA . ARG A 1 84 ? 13.995 1.989 -8.557 1.00 85.75 84 ARG A CA 1
ATOM 608 C C . ARG A 1 84 ? 12.922 2.638 -7.693 1.00 85.75 84 ARG A C 1
ATOM 610 O O . ARG A 1 84 ? 12.591 3.805 -7.875 1.00 85.75 84 ARG A O 1
ATOM 617 N N . VAL A 1 85 ? 12.475 1.904 -6.678 1.00 87.88 85 VAL A N 1
ATOM 618 C CA . VAL A 1 85 ? 11.662 2.449 -5.584 1.00 87.88 85 VAL A CA 1
ATOM 619 C C . VAL A 1 85 ? 12.574 3.255 -4.655 1.00 87.88 85 VAL A C 1
ATOM 621 O O . VAL A 1 85 ? 13.589 2.737 -4.190 1.00 87.88 85 VAL A O 1
ATOM 624 N N . SER A 1 86 ? 12.245 4.528 -4.431 1.00 85.94 86 SER A N 1
ATOM 625 C CA . SER A 1 86 ? 13.081 5.477 -3.688 1.00 85.94 86 SER A CA 1
ATOM 626 C C . SER A 1 86 ? 12.704 5.551 -2.205 1.00 85.94 86 SER A C 1
ATOM 628 O O . SER A 1 86 ? 13.180 4.752 -1.401 1.00 85.94 86 SER A O 1
ATOM 630 N N . THR A 1 87 ? 11.855 6.505 -1.832 1.00 85.38 87 THR A N 1
ATOM 631 C CA . THR A 1 87 ? 11.536 6.832 -0.441 1.00 85.38 87 THR A CA 1
ATOM 632 C C . THR A 1 87 ? 10.048 6.671 -0.189 1.00 85.38 87 THR A C 1
ATOM 634 O O . THR A 1 87 ? 9.220 7.150 -0.960 1.00 85.38 87 THR A O 1
ATOM 637 N N . ILE A 1 88 ? 9.709 6.043 0.935 1.00 87.06 88 ILE A N 1
ATOM 638 C CA . ILE A 1 88 ? 8.337 5.963 1.436 1.00 87.06 88 ILE A CA 1
ATOM 639 C C . ILE A 1 88 ? 8.169 7.066 2.479 1.00 87.06 88 ILE A C 1
ATOM 641 O O . ILE A 1 88 ? 8.879 7.085 3.484 1.00 87.06 88 ILE A O 1
ATOM 645 N N . VAL A 1 89 ? 7.233 7.984 2.243 1.00 87.69 89 VAL A N 1
ATOM 646 C CA . VAL A 1 89 ? 6.921 9.071 3.178 1.00 87.69 89 VAL A CA 1
ATOM 647 C C . VAL A 1 89 ? 5.596 8.765 3.862 1.00 87.69 89 VAL A C 1
ATOM 649 O O . VAL A 1 89 ? 4.551 8.725 3.219 1.00 87.69 89 VAL A O 1
ATOM 652 N N . TYR A 1 90 ? 5.638 8.573 5.179 1.00 84.12 90 TYR A N 1
ATOM 653 C CA . TYR A 1 90 ? 4.450 8.544 6.026 1.00 84.12 90 TYR A CA 1
ATOM 654 C C . TYR A 1 90 ? 4.485 9.762 6.957 1.00 84.12 90 TYR A C 1
ATOM 656 O O . TYR A 1 90 ? 5.399 9.860 7.780 1.00 84.12 90 TYR A O 1
ATOM 664 N N . PRO A 1 91 ? 3.532 10.704 6.853 1.00 75.44 91 PRO A N 1
ATOM 665 C CA . PRO A 1 91 ? 3.461 11.818 7.784 1.00 75.44 91 PRO A CA 1
ATOM 666 C C . PRO A 1 91 ? 3.042 11.285 9.159 1.00 75.44 91 PRO A C 1
ATOM 668 O O . PRO A 1 91 ? 1.893 10.893 9.367 1.00 75.44 91 PRO A O 1
ATOM 671 N N . SER A 1 92 ? 3.983 11.250 10.104 1.00 63.69 92 SER A N 1
ATOM 672 C CA . SER A 1 92 ? 3.714 10.883 11.494 1.00 63.69 92 SER A CA 1
ATOM 673 C C . SER A 1 92 ? 2.644 11.800 12.077 1.00 63.69 92 SER A C 1
ATOM 675 O O . SER A 1 92 ? 2.904 12.960 12.386 1.00 63.69 92 SER A O 1
ATOM 677 N N . GLN A 1 93 ? 1.435 11.277 12.269 1.00 61.50 93 GLN A N 1
ATOM 678 C CA . GLN A 1 93 ? 0.449 11.909 13.136 1.00 61.50 93 GLN A CA 1
ATOM 679 C C . GLN A 1 93 ? 0.853 11.610 14.580 1.00 61.50 93 GLN A C 1
ATOM 681 O O . GLN A 1 93 ? 0.285 10.723 15.217 1.00 61.50 93 GLN A O 1
ATOM 686 N N . GLU A 1 94 ? 1.867 12.301 15.107 1.00 59.25 94 GLU A N 1
ATOM 687 C CA . GLU A 1 94 ? 1.922 12.431 16.559 1.00 59.25 94 GLU A CA 1
ATOM 688 C C . GLU A 1 94 ? 0.653 13.177 16.969 1.00 59.25 94 GLU A C 1
ATOM 690 O O . GLU A 1 94 ? 0.432 14.302 16.508 1.00 59.25 94 GLU A O 1
ATOM 695 N N . PRO A 1 95 ? -0.234 12.567 17.774 1.00 61.25 95 PRO A N 1
ATOM 696 C CA . PRO A 1 95 ? -1.420 13.269 18.203 1.00 61.25 95 PRO A CA 1
ATOM 697 C C . PRO A 1 95 ? -0.943 14.498 18.971 1.00 61.25 95 PRO A C 1
ATOM 699 O O . PRO A 1 95 ? -0.249 14.355 19.977 1.00 61.25 95 PRO A O 1
ATOM 702 N N . ILE A 1 96 ? -1.339 15.697 18.546 1.00 58.88 96 ILE A N 1
ATOM 703 C CA . ILE A 1 96 ? -1.177 16.919 19.345 1.00 58.88 96 ILE A CA 1
ATOM 704 C C . ILE A 1 96 ? -1.689 16.665 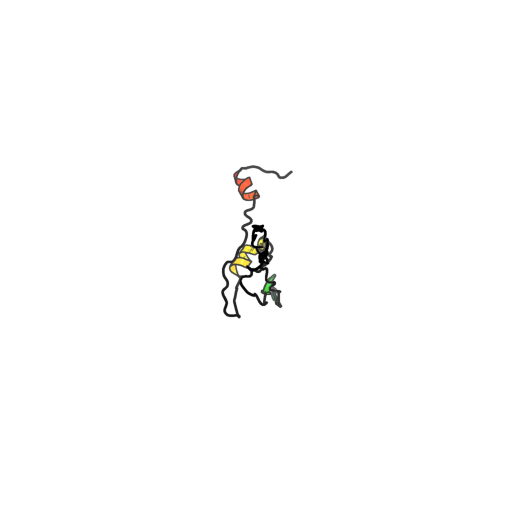20.776 1.00 58.88 96 ILE A C 1
ATOM 706 O O . ILE A 1 96 ? -1.117 17.162 21.735 1.00 58.88 96 ILE A O 1
ATOM 710 N N . SER A 1 97 ? -2.675 15.776 20.952 1.00 57.66 97 SER A N 1
ATOM 711 C CA . SER A 1 97 ? -3.154 15.317 22.259 1.00 57.66 97 SER A CA 1
ATOM 712 C C . SER A 1 97 ? -2.105 14.613 23.133 1.00 57.66 97 SER A C 1
ATOM 714 O O . SER A 1 97 ? -2.219 14.674 24.351 1.00 57.66 97 SER A O 1
ATOM 716 N N . ARG A 1 98 ? -1.077 13.962 22.573 1.00 59.38 98 ARG A N 1
ATOM 717 C CA . ARG A 1 98 ? 0.042 13.380 23.338 1.00 59.38 98 ARG A CA 1
ATOM 718 C C . ARG A 1 98 ? 1.018 14.469 23.796 1.00 59.38 98 ARG A C 1
ATOM 720 O O . ARG A 1 98 ? 1.446 14.432 24.946 1.00 59.38 98 ARG A O 1
ATOM 727 N N . LEU A 1 99 ? 1.280 15.469 22.949 1.00 60.34 99 LEU A N 1
ATOM 728 C CA . LEU A 1 99 ? 2.056 16.660 23.315 1.00 60.34 99 LEU A CA 1
ATOM 729 C C . LEU A 1 99 ? 1.321 17.487 24.384 1.00 60.34 99 LEU A C 1
ATOM 731 O O . LEU A 1 99 ? 1.893 17.792 25.424 1.00 60.34 99 LEU A O 1
ATOM 735 N N . LEU A 1 100 ? 0.026 17.750 24.216 1.00 62.97 100 LEU A N 1
ATOM 736 C CA . LEU A 1 100 ? -0.799 18.496 25.176 1.00 62.97 100 LEU A CA 1
ATOM 737 C C . LEU A 1 100 ? -1.001 17.764 26.512 1.00 62.97 100 LEU A C 1
ATOM 739 O O . LEU A 1 100 ? -1.060 18.408 27.557 1.00 62.97 100 LEU A O 1
ATOM 743 N N . ARG A 1 101 ? -1.017 16.423 26.514 1.00 58.97 101 ARG A N 1
ATOM 744 C CA . ARG A 1 101 ? -1.063 15.627 27.753 1.00 58.97 101 ARG A CA 1
ATOM 745 C C . ARG A 1 101 ? 0.224 15.761 28.575 1.00 58.97 101 ARG A C 1
ATOM 747 O O . ARG A 1 101 ? 0.148 15.710 29.798 1.00 58.97 101 ARG A O 1
ATOM 754 N N . SER A 1 102 ? 1.377 16.001 27.936 1.00 61.16 102 SER A N 1
ATOM 755 C CA . SER A 1 102 ? 2.617 16.362 28.651 1.00 61.16 102 SER A CA 1
ATOM 756 C C . SER A 1 102 ? 2.571 17.767 29.264 1.00 61.16 102 SER A C 1
ATOM 758 O O . SER A 1 102 ? 3.270 18.026 30.240 1.00 61.16 102 SER A O 1
ATOM 760 N N . PHE A 1 103 ? 1.686 18.633 28.759 1.00 69.56 103 PHE A N 1
ATOM 761 C CA . PHE A 1 103 ? 1.431 19.969 29.301 1.00 69.56 103 PHE A CA 1
ATOM 762 C C . PHE A 1 103 ? 0.259 20.028 30.298 1.00 69.56 103 PHE A C 1
ATOM 764 O O . PHE A 1 103 ? -0.052 21.112 30.774 1.00 69.56 103 PHE A O 1
ATOM 771 N N . GLN A 1 104 ? -0.383 18.898 30.642 1.00 60.78 104 GLN A N 1
ATOM 772 C CA . GLN A 1 104 ? -1.559 18.840 31.536 1.00 60.78 104 GLN A CA 1
ATOM 773 C C . GLN A 1 104 ? -2.735 19.749 31.114 1.00 60.78 104 GLN A C 1
ATOM 775 O O . GLN A 1 104 ? -3.580 20.088 31.939 1.00 60.78 104 GLN A O 1
ATOM 780 N N . VAL A 1 105 ? -2.824 20.132 29.836 1.00 58.53 105 VAL A N 1
ATOM 781 C CA . VAL A 1 105 ? -3.938 20.944 29.329 1.00 58.53 105 VAL A CA 1
ATOM 782 C C . VAL A 1 105 ? -4.974 20.019 28.694 1.00 58.53 105 VAL A C 1
ATOM 784 O O . VAL A 1 105 ? -4.717 19.414 27.652 1.00 58.53 105 VAL A O 1
ATOM 787 N N . ASP A 1 106 ? -6.142 19.908 29.326 1.00 56.28 106 ASP A N 1
ATOM 788 C CA . ASP A 1 106 ? -7.328 19.250 28.773 1.00 56.28 106 ASP A CA 1
ATOM 789 C C . ASP A 1 106 ? -8.245 20.323 28.163 1.00 56.28 106 ASP A C 1
ATOM 791 O O . ASP A 1 106 ? -8.691 21.233 28.860 1.00 56.28 106 ASP A O 1
ATOM 795 N N . ILE A 1 107 ? -8.472 20.256 26.849 1.00 64.25 107 ILE A N 1
ATOM 796 C CA . ILE A 1 107 ? -9.369 21.157 26.095 1.00 64.25 107 ILE A CA 1
ATOM 797 C C . ILE A 1 107 ? -10.563 20.387 25.520 1.00 64.25 107 ILE A C 1
ATOM 799 O O . ILE A 1 107 ? -11.077 20.698 24.447 1.00 64.25 107 ILE A O 1
ATOM 803 N N . THR A 1 108 ? -11.013 19.360 26.237 1.00 53.56 108 THR A N 1
ATOM 804 C CA . THR A 1 108 ? -12.317 18.751 25.980 1.00 53.56 108 THR A CA 1
ATOM 805 C C . THR A 1 108 ? -13.392 19.655 26.595 1.00 53.56 108 THR A C 1
ATOM 807 O O . THR A 1 108 ? -13.625 19.610 27.801 1.00 53.56 108 THR A O 1
ATOM 810 N N . SER A 1 109 ? -14.004 20.513 25.774 1.00 46.22 109 SER A N 1
ATOM 811 C CA . SER A 1 109 ? -15.273 21.189 26.084 1.00 46.22 109 SER A CA 1
ATOM 812 C C . SER A 1 109 ? -16.382 20.663 25.192 1.00 46.22 109 SER A C 1
ATOM 814 O O . SER A 1 109 ? -16.081 20.241 24.053 1.00 46.22 109 SER A O 1
#